Protein AF-A0A2D8M1A7-F1 (afdb_monomer_lite)

Radius of gyration: 10.67 Å; chains: 1; bounding box: 25×23×24 Å

Structure (mmCIF, N/CA/C/O backbone):
data_AF-A0A2D8M1A7-F1
#
_entry.id   AF-A0A2D8M1A7-F1
#
loop_
_atom_site.group_PDB
_atom_site.id
_atom_site.type_symbol
_atom_site.label_atom_id
_atom_site.label_alt_id
_atom_site.label_comp_id
_atom_site.label_asym_id
_atom_site.label_entity_id
_atom_site.label_seq_id
_atom_site.pdbx_PDB_ins_code
_atom_site.Cartn_x
_atom_site.Cartn_y
_atom_site.Cartn_z
_atom_site.occupancy
_atom_site.B_iso_or_equiv
_atom_site.auth_seq_id
_atom_site.auth_comp_id
_atom_site.auth_asym_id
_atom_site.auth_atom_id
_atom_site.pdbx_PDB_model_num
ATOM 1 N N . MET A 1 1 ? 0.859 1.907 -9.964 1.00 75.62 1 MET A N 1
ATOM 2 C CA . MET A 1 1 ? 0.413 1.114 -8.807 1.00 75.62 1 MET A CA 1
ATOM 3 C C . MET A 1 1 ? -1.090 1.138 -8.829 1.00 75.62 1 MET A C 1
ATOM 5 O O . MET A 1 1 ? -1.643 2.222 -8.956 1.00 75.62 1 MET A O 1
ATOM 9 N N . GLU A 1 2 ? -1.717 -0.026 -8.812 1.00 87.31 2 GLU A N 1
ATOM 10 C CA . GLU A 1 2 ? -3.172 -0.157 -8.905 1.00 87.31 2 GLU A CA 1
ATOM 11 C C . GLU A 1 2 ? -3.667 -1.019 -7.748 1.00 87.31 2 GLU A C 1
ATOM 13 O O . GLU A 1 2 ? -2.994 -1.975 -7.367 1.00 87.31 2 GLU A O 1
ATOM 18 N N . PHE A 1 3 ? -4.806 -0.640 -7.172 1.00 91.19 3 PHE A N 1
ATOM 19 C CA . PHE A 1 3 ? -5.514 -1.456 -6.192 1.00 91.19 3 PHE A CA 1
ATOM 20 C C . PHE A 1 3 ? -6.103 -2.684 -6.886 1.00 91.19 3 PHE A C 1
ATOM 22 O O . PHE A 1 3 ? -6.696 -2.539 -7.956 1.00 91.19 3 PHE A O 1
ATOM 29 N N . GLU A 1 4 ? -5.938 -3.856 -6.281 1.00 92.81 4 GLU A N 1
ATOM 30 C CA . GLU A 1 4 ? -6.494 -5.104 -6.801 1.00 92.81 4 GLU A CA 1
ATOM 31 C C . GLU A 1 4 ? -7.526 -5.707 -5.852 1.00 92.81 4 GLU A C 1
ATOM 33 O O . GLU A 1 4 ? -8.641 -5.986 -6.282 1.00 92.81 4 GLU A O 1
ATOM 38 N N . ASP A 1 5 ? -7.179 -5.853 -4.571 1.00 94.62 5 ASP A N 1
ATOM 39 C CA . ASP A 1 5 ? -8.078 -6.428 -3.569 1.00 94.62 5 ASP A CA 1
ATOM 40 C C . ASP A 1 5 ? -7.727 -5.973 -2.142 1.00 94.62 5 ASP A C 1
ATOM 42 O O . ASP A 1 5 ? -6.614 -5.504 -1.870 1.00 94.62 5 ASP A O 1
ATOM 46 N N . PHE A 1 6 ? -8.676 -6.120 -1.221 1.00 95.31 6 PHE A N 1
ATOM 47 C CA . PHE A 1 6 ? -8.461 -5.968 0.214 1.00 95.31 6 PHE A CA 1
ATOM 48 C C . PHE A 1 6 ? -9.260 -7.020 0.978 1.00 95.31 6 PHE A C 1
ATOM 50 O O . PHE A 1 6 ? -10.484 -6.934 1.066 1.00 95.31 6 PHE A O 1
ATOM 57 N N . ASP A 1 7 ? -8.550 -7.974 1.574 1.00 95.62 7 ASP A N 1
ATOM 58 C CA . ASP A 1 7 ? -9.154 -9.081 2.311 1.00 95.62 7 ASP A CA 1
ATOM 59 C C . ASP A 1 7 ? -8.440 -9.301 3.645 1.00 95.62 7 ASP A C 1
ATOM 61 O O . ASP A 1 7 ? -7.212 -9.331 3.708 1.00 95.62 7 ASP A O 1
ATOM 65 N N . ASN A 1 8 ? -9.213 -9.443 4.727 1.00 95.25 8 ASN A N 1
ATOM 66 C CA . ASN A 1 8 ? -8.708 -9.750 6.072 1.00 95.25 8 ASN A CA 1
ATOM 67 C C . ASN A 1 8 ? -7.524 -8.868 6.535 1.00 95.25 8 ASN A C 1
ATOM 69 O O . ASN A 1 8 ? -6.589 -9.340 7.184 1.00 95.25 8 ASN A O 1
ATOM 73 N N . GLY A 1 9 ? -7.553 -7.575 6.199 1.00 95.69 9 GLY A N 1
ATOM 74 C CA . GLY A 1 9 ? -6.485 -6.630 6.542 1.00 95.69 9 GLY A CA 1
ATOM 75 C C . GLY A 1 9 ? -5.267 -6.679 5.611 1.00 95.69 9 GLY A C 1
ATOM 76 O O . GLY A 1 9 ? -4.287 -5.975 5.854 1.00 95.69 9 GLY A O 1
ATOM 77 N N . VAL A 1 10 ? -5.298 -7.471 4.540 1.00 95.88 10 VAL A N 1
ATOM 78 C CA . VAL A 1 10 ? -4.231 -7.565 3.538 1.00 95.88 10 VAL A CA 1
ATOM 79 C C . VAL A 1 10 ? -4.622 -6.773 2.296 1.00 95.88 10 VAL A C 1
ATOM 81 O O . VAL A 1 10 ? -5.612 -7.076 1.636 1.00 95.88 10 VAL A O 1
ATOM 84 N N . LEU A 1 11 ? -3.827 -5.755 1.970 1.00 95.12 11 LEU A N 1
ATOM 85 C CA . LEU A 1 11 ? -4.007 -4.908 0.796 1.00 95.12 11 LEU A CA 1
ATOM 86 C C . LEU A 1 11 ? -3.169 -5.424 -0.377 1.00 95.12 11 LEU A C 1
ATOM 88 O O . LEU A 1 11 ? -1.936 -5.398 -0.328 1.00 95.12 11 LEU A O 1
ATOM 92 N N . TYR A 1 12 ? -3.834 -5.835 -1.452 1.00 93.38 12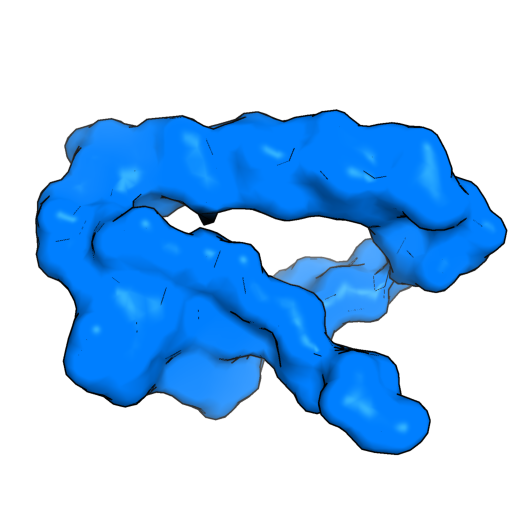 TYR A N 1
ATOM 93 C CA . TYR A 1 12 ? -3.204 -6.327 -2.671 1.00 93.38 12 TYR A CA 1
ATOM 94 C C . TYR A 1 12 ? -3.063 -5.196 -3.685 1.00 93.38 12 TYR A C 1
ATOM 96 O O . TYR A 1 12 ? -4.043 -4.576 -4.107 1.00 93.38 12 TYR A O 1
ATOM 104 N N . LEU A 1 13 ? -1.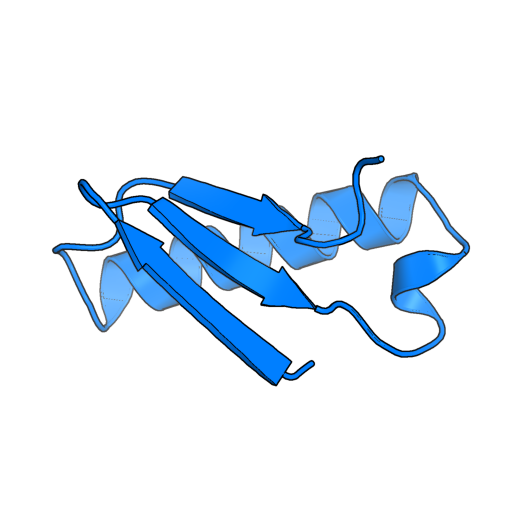818 -4.919 -4.069 1.00 90.12 13 LEU A N 1
ATOM 105 C CA . LEU A 1 13 ? -1.473 -3.865 -5.013 1.00 90.12 13 LEU A CA 1
ATOM 106 C C . LEU A 1 13 ? -0.692 -4.439 -6.187 1.00 90.12 13 LEU A C 1
ATOM 108 O O . LEU A 1 13 ? 0.310 -5.134 -6.014 1.00 90.12 13 LEU A O 1
ATOM 112 N N . ARG A 1 14 ? -1.081 -4.045 -7.395 1.00 87.44 14 ARG A N 1
ATOM 113 C CA . ARG A 1 14 ? -0.302 -4.293 -8.602 1.00 87.44 14 ARG A CA 1
ATOM 114 C C . ARG A 1 14 ? 0.775 -3.229 -8.748 1.00 87.44 14 ARG A C 1
ATOM 116 O O . ARG A 1 14 ? 0.489 -2.044 -8.983 1.00 87.44 14 ARG A O 1
ATOM 123 N N . MET A 1 15 ? 2.034 -3.626 -8.597 1.00 80.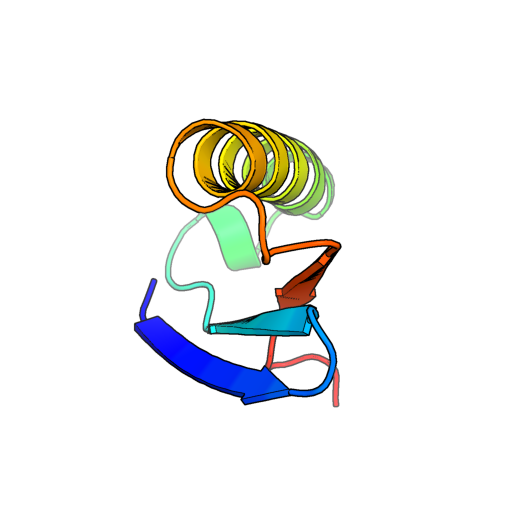94 15 MET A N 1
ATOM 124 C CA . MET A 1 15 ? 3.176 -2.714 -8.686 1.00 80.94 15 MET A CA 1
ATOM 125 C C . MET A 1 15 ? 3.555 -2.532 -10.165 1.00 80.94 15 MET A C 1
ATOM 127 O O . MET A 1 15 ? 3.850 -3.488 -10.868 1.00 80.94 15 MET A O 1
ATOM 131 N N . ARG A 1 16 ? 3.537 -1.294 -10.679 1.00 72.81 16 ARG A N 1
ATOM 132 C CA . ARG A 1 16 ? 3.922 -0.978 -12.073 1.00 72.81 16 ARG A CA 1
ATOM 133 C C . ARG A 1 16 ? 5.156 -0.071 -12.084 1.00 72.81 16 ARG A C 1
ATOM 135 O O . ARG A 1 16 ? 5.220 0.858 -11.282 1.00 72.81 16 ARG A O 1
ATOM 142 N N . GLY A 1 17 ? 6.088 -0.294 -13.016 1.00 69.50 17 GLY A N 1
ATOM 143 C CA . GLY A 1 17 ? 7.255 0.570 -13.268 1.00 69.50 17 GLY A CA 1
ATOM 144 C C . GLY A 1 17 ? 8.593 0.023 -12.746 1.00 69.50 17 GLY A C 1
ATOM 145 O O . GLY A 1 17 ? 8.727 -1.168 -12.487 1.00 69.50 17 GLY A O 1
ATOM 146 N N . ALA A 1 18 ? 9.593 0.899 -12.574 1.00 61.78 18 ALA A N 1
ATOM 147 C CA . ALA A 1 18 ? 10.965 0.544 -12.161 1.00 61.78 18 ALA A CA 1
ATOM 148 C C . ALA A 1 18 ? 11.052 -0.231 -10.827 1.00 61.78 18 ALA A C 1
ATOM 150 O O . ALA A 1 18 ? 12.023 -0.938 -10.568 1.00 61.78 18 ALA A O 1
ATOM 151 N N . CYS A 1 19 ? 10.009 -0.132 -10.001 1.00 56.84 19 CYS A N 1
ATOM 152 C CA . CYS A 1 19 ? 9.891 -0.828 -8.723 1.00 56.84 19 CYS A CA 1
ATOM 153 C C . CYS A 1 19 ? 9.385 -2.272 -8.845 1.00 56.84 19 CYS A C 1
ATOM 155 O O . CYS A 1 19 ? 9.258 -2.919 -7.820 1.00 56.84 19 CYS A O 1
ATOM 157 N N . ALA A 1 20 ? 9.092 -2.766 -10.053 1.00 58.91 20 ALA A N 1
ATOM 158 C CA . ALA A 1 20 ? 8.776 -4.174 -10.309 1.00 58.91 20 ALA A CA 1
ATOM 159 C C . ALA A 1 20 ? 10.015 -4.991 -10.740 1.00 58.91 20 ALA A C 1
ATOM 161 O O . ALA A 1 20 ? 10.011 -6.212 -10.648 1.00 58.91 20 ALA A O 1
ATOM 162 N N . GLY A 1 21 ? 11.084 -4.332 -11.213 1.00 55.59 21 GLY A N 1
ATOM 163 C CA . GLY A 1 21 ? 12.256 -4.997 -11.808 1.00 55.59 21 GLY A CA 1
ATOM 164 C C . GLY A 1 21 ? 13.501 -5.084 -10.918 1.00 55.59 21 GLY A C 1
ATOM 165 O O . GLY A 1 21 ? 14.450 -5.780 -11.266 1.00 55.59 21 GLY A O 1
ATOM 166 N N . CYS A 1 22 ? 13.524 -4.387 -9.777 1.00 61.12 22 CYS A N 1
ATOM 167 C CA . CYS A 1 22 ? 14.631 -4.427 -8.820 1.00 61.12 22 CYS A CA 1
ATOM 168 C C . CYS A 1 22 ? 14.120 -4.950 -7.466 1.00 61.12 22 CYS A C 1
ATOM 170 O O . CYS A 1 22 ? 13.335 -4.252 -6.813 1.00 61.12 22 CYS A O 1
ATOM 172 N N . PRO A 1 23 ? 14.549 -6.139 -7.001 1.00 63.66 23 PRO A N 1
ATOM 173 C CA . PRO A 1 23 ? 14.030 -6.741 -5.769 1.00 63.66 23 PRO A CA 1
ATOM 174 C C . PRO A 1 23 ? 14.303 -5.879 -4.526 1.00 63.66 23 PRO A C 1
ATOM 176 O O . PRO A 1 23 ? 13.463 -5.792 -3.633 1.00 63.66 23 PRO A O 1
ATOM 179 N N . SER A 1 24 ? 15.428 -5.158 -4.502 1.00 68.81 24 SER A N 1
ATOM 180 C CA . SER A 1 24 ? 15.773 -4.236 -3.409 1.00 68.81 24 SER A CA 1
ATOM 181 C C . SER A 1 24 ? 14.849 -3.007 -3.357 1.00 68.81 24 SER A C 1
ATOM 183 O O . SER A 1 24 ? 14.337 -2.631 -2.296 1.00 68.81 24 SER A O 1
ATOM 185 N N . SER A 1 25 ? 14.548 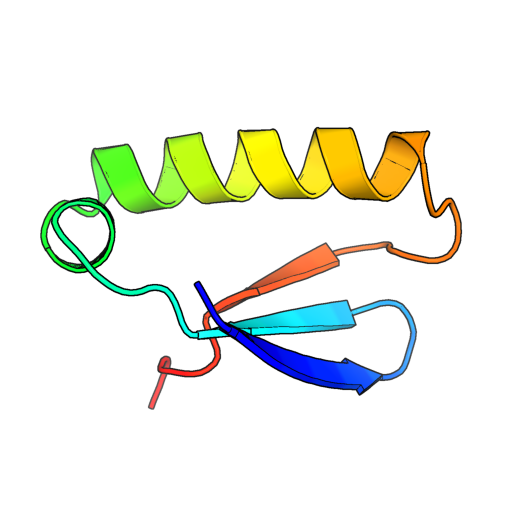-2.413 -4.517 1.00 70.62 25 SER A N 1
ATOM 186 C CA . SER A 1 25 ? 13.628 -1.271 -4.614 1.00 70.62 25 SER A CA 1
ATOM 187 C C . SER A 1 25 ? 12.175 -1.679 -4.357 1.00 70.62 25 SER A C 1
ATOM 189 O O . SER A 1 25 ? 11.435 -0.918 -3.741 1.00 70.62 25 SER A O 1
ATOM 191 N N . SER A 1 26 ? 11.789 -2.894 -4.763 1.00 72.81 26 SER A N 1
ATOM 192 C CA . SER A 1 26 ? 10.459 -3.468 -4.504 1.00 72.81 26 SER A CA 1
ATOM 193 C C . SER A 1 26 ? 10.206 -3.612 -3.003 1.00 72.81 26 SER A C 1
ATOM 195 O O . SER A 1 26 ? 9.153 -3.219 -2.507 1.00 72.81 26 SER A O 1
ATOM 197 N N . MET A 1 27 ? 11.199 -4.123 -2.265 1.00 77.94 27 MET A N 1
ATOM 198 C CA . MET A 1 27 ? 11.116 -4.331 -0.818 1.00 77.94 27 MET A CA 1
ATOM 199 C C . MET A 1 27 ? 11.018 -3.006 -0.053 1.00 77.94 27 MET A C 1
ATOM 201 O O . MET A 1 27 ? 10.138 -2.845 0.793 1.00 77.94 27 MET A O 1
ATOM 205 N N . THR A 1 28 ? 11.877 -2.039 -0.391 1.00 83.31 28 THR A N 1
ATOM 206 C CA . THR A 1 28 ? 11.865 -0.710 0.243 1.00 83.31 28 THR A CA 1
ATOM 207 C C . THR A 1 28 ? 10.556 0.031 -0.036 1.00 83.31 28 THR A C 1
ATOM 209 O O . THR A 1 28 ? 9.963 0.605 0.877 1.00 83.31 28 THR A O 1
ATOM 212 N N . LEU A 1 29 ? 10.064 -0.014 -1.280 1.00 83.81 29 LEU A N 1
ATOM 213 C CA . LEU 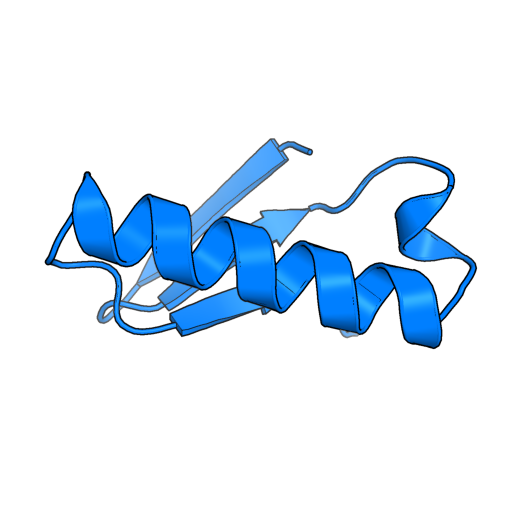A 1 29 ? 8.808 0.634 -1.650 1.00 83.81 29 LEU A CA 1
ATOM 214 C C . LEU A 1 29 ? 7.614 -0.002 -0.927 1.00 83.81 29 LEU A C 1
ATOM 216 O O . LEU A 1 29 ? 6.792 0.716 -0.360 1.00 83.81 29 LEU A O 1
ATOM 220 N N . LYS A 1 30 ? 7.545 -1.339 -0.902 1.00 87.00 30 LYS A N 1
ATOM 221 C CA . LYS A 1 30 ? 6.501 -2.088 -0.192 1.00 87.00 30 LYS A CA 1
ATOM 222 C C . LYS A 1 30 ? 6.432 -1.682 1.281 1.00 87.00 30 LYS A C 1
ATOM 224 O O . LYS A 1 30 ? 5.350 -1.376 1.771 1.00 87.00 30 LYS A O 1
ATOM 229 N N . ALA A 1 31 ? 7.577 -1.610 1.960 1.00 89.88 31 ALA A N 1
ATOM 230 C CA . ALA A 1 31 ? 7.647 -1.192 3.360 1.00 89.88 31 ALA A CA 1
ATOM 231 C C . ALA A 1 31 ? 7.175 0.259 3.572 1.00 89.88 31 ALA A C 1
ATOM 233 O O . ALA A 1 31 ? 6.435 0.538 4.515 1.00 89.88 31 ALA A O 1
ATOM 234 N N . GLY A 1 32 ? 7.559 1.180 2.682 1.00 91.81 32 GLY A N 1
ATOM 235 C CA . GLY A 1 32 ? 7.104 2.572 2.739 1.00 91.81 32 GLY A CA 1
ATOM 236 C C . GLY A 1 32 ? 5.586 2.702 2.597 1.00 91.81 32 GLY A C 1
ATOM 237 O O . GLY A 1 32 ? 4.949 3.404 3.381 1.00 91.81 32 GLY A O 1
ATOM 238 N N . ILE A 1 33 ? 4.999 1.983 1.638 1.00 91.81 33 ILE A N 1
ATOM 239 C CA . ILE A 1 33 ? 3.548 1.981 1.410 1.00 91.81 33 ILE A CA 1
ATOM 240 C C . ILE A 1 33 ? 2.817 1.338 2.579 1.00 91.81 33 ILE A C 1
ATOM 242 O O . ILE A 1 33 ? 1.815 1.878 3.029 1.00 91.81 33 ILE A O 1
ATOM 246 N N . GLU A 1 34 ? 3.316 0.218 3.097 1.00 94.31 34 GLU A N 1
ATOM 247 C CA . GLU A 1 34 ? 2.694 -0.466 4.229 1.00 94.31 34 GLU A CA 1
ATOM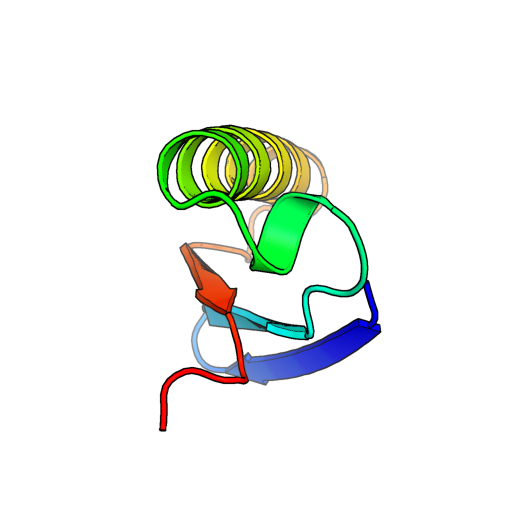 248 C C . GLU A 1 34 ? 2.638 0.438 5.467 1.00 94.31 34 GLU A C 1
ATOM 250 O O . GLU A 1 34 ? 1.583 0.557 6.086 1.00 94.31 34 GLU A O 1
ATOM 255 N N . ASN A 1 35 ? 3.727 1.147 5.782 1.00 95.25 35 ASN A N 1
ATOM 256 C CA . ASN A 1 35 ? 3.744 2.114 6.882 1.00 95.25 35 ASN A CA 1
ATOM 257 C C . ASN A 1 35 ? 2.772 3.276 6.657 1.00 95.25 35 ASN A C 1
ATOM 259 O O . ASN A 1 35 ? 2.069 3.686 7.580 1.00 95.25 35 ASN A O 1
ATOM 263 N N . MET A 1 36 ? 2.723 3.806 5.435 1.00 94.56 36 MET A N 1
ATOM 264 C CA . MET A 1 36 ? 1.817 4.896 5.085 1.00 94.56 36 MET A CA 1
ATOM 265 C C . MET A 1 36 ? 0.351 4.452 5.195 1.00 94.56 36 MET A C 1
ATOM 267 O O . MET A 1 36 ? -0.465 5.153 5.789 1.00 94.56 36 MET A O 1
ATOM 271 N N . MET A 1 37 ? 0.020 3.270 4.673 1.00 95.00 37 MET A N 1
ATOM 272 C CA . MET A 1 37 ? -1.334 2.728 4.738 1.00 95.00 37 MET A CA 1
ATOM 273 C C . MET A 1 37 ? -1.745 2.431 6.173 1.00 95.00 37 MET A C 1
ATOM 275 O O . MET A 1 37 ? -2.817 2.860 6.560 1.00 95.00 37 MET A O 1
ATOM 279 N N . LYS A 1 38 ? -0.882 1.831 7.000 1.00 94.88 38 LYS A N 1
ATOM 280 C CA . LYS A 1 38 ? -1.149 1.642 8.439 1.00 94.88 38 LYS A CA 1
ATOM 281 C C . LYS A 1 38 ? -1.435 2.952 9.176 1.00 94.88 38 LYS A C 1
ATOM 283 O O . LYS A 1 38 ? -2.202 2.962 10.133 1.00 94.88 38 LYS A O 1
ATOM 288 N N . HIS A 1 39 ? -0.818 4.055 8.747 1.00 96.31 39 HIS A N 1
ATOM 289 C CA . HIS A 1 39 ? -1.033 5.369 9.349 1.00 96.31 39 HIS A CA 1
ATOM 290 C C . HIS A 1 39 ? -2.389 5.981 8.969 1.00 96.31 39 HIS A C 1
ATOM 292 O O . HIS A 1 39 ? -3.091 6.493 9.838 1.00 96.31 39 HIS A O 1
ATOM 298 N N . TYR A 1 40 ? -2.758 5.937 7.685 1.00 96.19 40 TYR A N 1
ATOM 299 C CA . TYR A 1 40 ? -3.999 6.554 7.195 1.00 96.19 40 TYR A CA 1
ATOM 300 C C . TYR A 1 40 ? -5.219 5.630 7.259 1.00 96.19 40 TYR A C 1
ATOM 302 O O . TYR A 1 40 ? -6.346 6.106 7.363 1.00 96.19 40 TYR A O 1
ATOM 310 N N . VAL A 1 41 ? -4.998 4.322 7.189 1.00 95.19 41 VAL A N 1
ATOM 311 C CA . VAL A 1 41 ? -6.005 3.260 7.165 1.00 95.19 41 VAL A CA 1
ATOM 312 C C . VAL A 1 41 ? -5.565 2.160 8.145 1.00 95.19 41 VAL A C 1
ATOM 314 O O . VAL A 1 41 ? -4.947 1.174 7.741 1.00 95.19 41 VAL A O 1
ATOM 317 N N . PRO A 1 42 ? -5.871 2.307 9.448 1.00 94.69 42 PRO A N 1
ATOM 318 C CA . PRO A 1 42 ? -5.398 1.394 10.496 1.00 94.69 42 PRO A CA 1
ATOM 319 C C . PRO A 1 42 ? -5.852 -0.065 10.339 1.00 94.69 42 PRO A C 1
ATOM 321 O O . PRO A 1 42 ? -5.282 -0.953 10.963 1.00 94.69 42 PRO A O 1
ATOM 324 N N . GLU A 1 43 ? -6.874 -0.315 9.518 1.00 96.50 43 GLU A N 1
ATOM 325 C CA . GLU A 1 43 ? -7.367 -1.657 9.181 1.00 96.50 43 GLU A CA 1
ATOM 326 C C . GLU A 1 43 ? -6.400 -2.435 8.273 1.00 96.50 43 GLU A C 1
ATOM 328 O O . GLU A 1 43 ? -6.483 -3.660 8.177 1.00 96.50 43 GLU A O 1
ATOM 333 N N . VAL A 1 44 ? -5.462 -1.745 7.614 1.00 96.69 44 VAL A N 1
ATOM 334 C CA . VAL A 1 44 ? -4.422 -2.381 6.802 1.00 96.69 44 VAL A CA 1
ATOM 335 C C . VAL A 1 44 ? -3.342 -2.955 7.717 1.00 96.69 44 VAL A C 1
ATOM 337 O O . VAL A 1 44 ? -2.589 -2.231 8.361 1.00 96.69 44 VAL A O 1
ATOM 340 N N . MET A 1 45 ? -3.218 -4.277 7.721 1.00 95.88 45 MET A N 1
ATOM 341 C CA . MET A 1 45 ? -2.241 -5.045 8.496 1.00 95.88 45 MET A CA 1
ATOM 342 C C . MET A 1 45 ? -1.007 -5.417 7.664 1.00 95.88 45 MET A C 1
ATOM 344 O O . MET A 1 45 ? 0.105 -5.479 8.197 1.00 95.88 45 MET A O 1
ATOM 348 N N . GLU A 1 46 ? -1.179 -5.631 6.359 1.00 94.62 46 GLU A N 1
ATOM 349 C CA . GLU A 1 46 ? -0.116 -6.041 5.439 1.00 94.62 46 GLU A CA 1
ATOM 350 C C . GLU A 1 46 ? -0.381 -5.509 4.023 1.00 94.62 46 GLU A C 1
ATOM 352 O O . GLU A 1 46 ? -1.529 -5.394 3.602 1.00 94.62 46 GLU A O 1
ATOM 357 N N . VAL A 1 47 ? 0.679 -5.213 3.265 1.00 93.38 47 VAL A N 1
ATOM 358 C CA . VAL A 1 47 ? 0.591 -4.952 1.818 1.00 93.38 47 VAL A CA 1
ATOM 359 C C . VAL A 1 47 ? 1.238 -6.108 1.057 1.00 93.38 47 VAL A C 1
ATOM 361 O O . VAL A 1 47 ? 2.325 -6.549 1.422 1.00 93.38 47 VAL A O 1
ATOM 364 N N . ARG A 1 48 ? 0.627 -6.593 -0.025 1.00 91.50 48 ARG A N 1
ATOM 365 C CA . ARG A 1 48 ? 1.201 -7.632 -0.898 1.00 91.50 48 ARG A CA 1
ATOM 366 C C . ARG A 1 48 ? 1.170 -7.208 -2.360 1.00 91.50 48 ARG A C 1
ATOM 368 O O . ARG A 1 48 ? 0.277 -6.481 -2.788 1.00 91.50 48 ARG A O 1
ATOM 375 N N . ALA A 1 49 ? 2.165 -7.663 -3.118 1.00 88.31 49 ALA A N 1
ATOM 376 C CA . ALA A 1 49 ? 2.135 -7.555 -4.571 1.00 88.31 49 ALA A CA 1
ATOM 377 C C . ALA A 1 49 ? 1.160 -8.602 -5.120 1.00 88.31 49 ALA A C 1
ATOM 379 O O . ALA A 1 49 ? 1.223 -9.762 -4.713 1.00 88.31 49 ALA A O 1
ATOM 380 N N . ALA A 1 50 ? 0.269 -8.197 -6.019 1.00 83.25 50 ALA A N 1
ATOM 381 C CA . ALA A 1 50 ? -0.722 -9.100 -6.599 1.00 83.25 50 ALA A CA 1
ATOM 382 C C . ALA A 1 50 ? -0.133 -10.051 -7.661 1.00 83.25 50 ALA A C 1
ATOM 384 O O . ALA A 1 50 ? -0.634 -11.145 -7.885 1.00 83.25 50 ALA A O 1
ATOM 385 N N . ASP A 1 51 ? 0.989 -9.664 -8.264 1.00 69.88 51 ASP A N 1
ATOM 386 C CA . ASP A 1 51 ? 1.676 -10.373 -9.347 1.00 69.88 51 ASP A CA 1
ATOM 387 C C . ASP A 1 51 ? 2.630 -11.500 -8.880 1.00 69.88 51 ASP A C 1
ATOM 389 O O . ASP A 1 51 ? 3.470 -11.966 -9.647 1.00 69.88 51 ASP A O 1
ATOM 393 N N . ALA A 1 52 ? 2.499 -11.980 -7.638 1.00 52.38 52 ALA A N 1
ATOM 394 C CA . ALA A 1 52 ? 3.226 -13.156 -7.154 1.00 52.38 52 ALA A CA 1
ATOM 395 C C . ALA A 1 52 ? 2.511 -14.457 -7.573 1.00 52.38 52 ALA A C 1
ATOM 397 O O . ALA A 1 52 ? 1.856 -15.100 -6.750 1.00 52.38 52 ALA A O 1
ATOM 398 N N . LEU A 1 53 ? 2.633 -14.830 -8.851 1.00 43.12 53 LEU A N 1
ATOM 399 C CA . LEU A 1 53 ? 2.236 -16.140 -9.379 1.00 43.12 53 LEU A CA 1
ATOM 400 C C . LEU A 1 53 ? 3.324 -16.704 -10.297 1.00 43.12 53 LEU A C 1
ATOM 402 O O . LEU A 1 53 ? 3.842 -15.932 -11.136 1.00 43.12 53 LEU A O 1
#

Sequence (53 aa):
MEFEDFDNGVLYLRMRGACAGCPSSSMTLKAGIENMMKHYVPEVMEVRAADAL

Secondary structure (DSSP, 8-state):
-EEEEEETTEEEEE--SGGGT-HHHHHHHHHHHHHHHHHH-TT--EEEETT--

pLDDT: mean 83.89, std 14.19, range [43.12, 96.69]

Foldseek 3Di:
DDWDDDDQLETEDADDDPLVVDPVSVVVVLVVVQVVCCVVPVSRPHYDYPPPD